Protein AF-X1IY32-F1 (afdb_monomer_lite)

Structure (mmCIF, N/CA/C/O backbone):
data_AF-X1IY32-F1
#
_entry.id   AF-X1IY32-F1
#
loop_
_atom_site.group_PDB
_atom_site.id
_atom_site.type_symbol
_atom_site.label_atom_id
_atom_site.label_alt_id
_atom_site.label_comp_id
_atom_site.label_asym_id
_atom_site.label_entity_id
_atom_site.label_seq_id
_atom_site.pdbx_PDB_ins_code
_atom_site.Cartn_x
_atom_site.Cartn_y
_atom_site.Cartn_z
_atom_site.occupancy
_atom_site.B_iso_or_equiv
_atom_site.auth_seq_id
_atom_site.auth_comp_id
_atom_site.auth_asym_id
_atom_site.auth_atom_id
_atom_site.pdbx_PDB_model_num
ATOM 1 N N . MET A 1 1 ? 11.656 18.051 32.322 1.00 45.91 1 MET A N 1
ATOM 2 C CA . MET A 1 1 ? 11.121 18.677 31.084 1.00 45.91 1 MET A CA 1
ATOM 3 C C . MET A 1 1 ? 11.152 17.710 29.884 1.00 45.91 1 MET A C 1
ATOM 5 O O . MET A 1 1 ? 11.479 18.125 28.781 1.00 45.91 1 MET A O 1
ATOM 9 N N . ALA A 1 2 ? 10.775 16.436 30.061 1.00 48.78 2 ALA A N 1
ATOM 10 C CA . ALA A 1 2 ? 10.841 15.409 29.003 1.00 48.78 2 ALA A CA 1
ATOM 11 C C . ALA A 1 2 ? 9.469 14.809 28.630 1.00 48.78 2 ALA A C 1
ATOM 13 O O . ALA A 1 2 ? 9.374 13.973 27.742 1.00 48.78 2 ALA A O 1
ATOM 14 N N . GLU A 1 3 ? 8.386 15.256 29.268 1.00 48.06 3 GLU A N 1
ATOM 15 C CA . GLU A 1 3 ? 7.058 14.641 29.107 1.00 48.06 3 GLU A CA 1
ATOM 16 C C . GLU A 1 3 ? 6.168 15.361 28.078 1.00 48.06 3 GLU A C 1
ATOM 18 O O . GLU A 1 3 ? 5.167 14.819 27.620 1.00 48.06 3 GLU A O 1
ATOM 23 N N . LYS A 1 4 ? 6.545 16.570 27.635 1.00 46.34 4 LYS A N 1
ATOM 24 C CA . LYS A 1 4 ? 5.729 17.380 26.707 1.00 46.34 4 LYS A CA 1
ATOM 25 C C . LYS A 1 4 ? 5.918 17.060 25.219 1.00 46.34 4 LYS A C 1
ATOM 27 O O . LYS A 1 4 ? 5.157 17.566 24.398 1.00 46.34 4 LYS A O 1
ATOM 32 N N . VAL A 1 5 ? 6.899 16.233 24.853 1.00 51.59 5 VAL A N 1
ATOM 33 C CA . VAL A 1 5 ? 7.180 15.907 23.439 1.00 51.59 5 VAL A CA 1
ATOM 34 C C . VAL A 1 5 ? 6.356 14.707 22.965 1.00 51.59 5 VAL A C 1
ATOM 36 O O . VAL A 1 5 ? 5.878 14.690 21.833 1.00 51.59 5 VAL A O 1
ATOM 39 N N . LEU A 1 6 ? 6.107 13.739 23.850 1.00 49.56 6 LEU A N 1
ATOM 40 C CA . LEU A 1 6 ? 5.302 12.552 23.540 1.00 49.56 6 LEU A CA 1
ATOM 41 C C . LEU A 1 6 ? 3.808 12.879 23.385 1.00 49.56 6 LEU A C 1
ATOM 43 O O . LEU A 1 6 ? 3.120 12.237 22.594 1.00 49.56 6 LEU A O 1
ATOM 47 N N . ALA A 1 7 ? 3.320 13.913 24.078 1.00 47.81 7 ALA A N 1
ATOM 48 C CA . ALA A 1 7 ? 1.938 14.373 23.957 1.00 47.81 7 ALA A CA 1
ATOM 49 C C . ALA A 1 7 ? 1.656 15.069 22.611 1.00 47.81 7 ALA A C 1
ATOM 51 O O . ALA A 1 7 ? 0.594 14.863 22.031 1.00 47.81 7 ALA A O 1
ATOM 52 N N . LYS A 1 8 ? 2.620 15.826 22.060 1.00 46.97 8 LYS A N 1
ATOM 53 C CA . LYS A 1 8 ? 2.425 16.554 20.793 1.00 46.97 8 LYS A CA 1
ATOM 54 C C . LYS A 1 8 ? 2.248 15.631 19.586 1.00 46.97 8 LYS A C 1
ATOM 56 O O . LYS A 1 8 ? 1.347 15.868 18.792 1.00 46.97 8 LYS A O 1
ATOM 61 N N . LYS A 1 9 ? 2.986 14.515 19.518 1.00 49.50 9 LYS A N 1
ATOM 62 C CA . LYS A 1 9 ? 2.818 13.542 18.422 1.00 49.50 9 LYS A CA 1
ATOM 63 C C . LYS A 1 9 ? 1.446 12.863 18.397 1.00 49.50 9 LYS A C 1
ATOM 65 O O . LYS A 1 9 ? 1.014 12.439 17.333 1.00 49.50 9 LYS A O 1
ATOM 70 N N . LYS A 1 10 ? 0.766 12.732 19.543 1.00 48.50 10 LYS A N 1
ATOM 71 C CA . LYS A 1 10 ? -0.593 12.166 19.596 1.00 48.50 10 LYS A CA 1
ATOM 72 C C . LYS A 1 10 ? -1.657 13.199 19.224 1.00 48.50 10 LYS A C 1
ATOM 74 O O . LYS A 1 10 ? -2.647 12.841 18.595 1.00 48.50 10 LYS A O 1
ATOM 79 N N . THR A 1 11 ? -1.440 14.473 19.551 1.00 43.50 11 THR A N 1
ATOM 80 C CA . THR A 1 11 ? -2.367 15.559 19.200 1.00 43.50 11 THR A CA 1
ATOM 81 C C . THR A 1 11 ? -2.337 15.895 17.707 1.00 43.50 11 THR A C 1
ATOM 83 O O . THR A 1 11 ? -3.390 16.146 17.137 1.00 43.50 11 THR A O 1
ATOM 86 N N . GLU A 1 12 ? -1.187 15.793 17.033 1.00 47.72 12 GLU A N 1
ATOM 87 C CA . GLU A 1 12 ? -1.085 16.025 15.577 1.00 47.72 12 GLU A CA 1
ATOM 88 C C . GLU A 1 12 ? -1.803 14.957 14.727 1.00 47.72 12 GLU A C 1
ATOM 90 O O . GLU A 1 12 ? -2.132 15.205 13.570 1.00 47.72 12 GLU A O 1
ATOM 95 N N . VAL A 1 13 ? -2.088 13.783 15.304 1.00 49.31 13 VAL A N 1
ATOM 96 C CA . VAL A 1 13 ? -2.923 12.735 14.685 1.00 49.31 13 VAL A CA 1
ATOM 97 C C . VAL A 1 13 ? -4.419 13.005 14.913 1.00 49.31 13 VAL A C 1
ATOM 99 O O . VAL A 1 13 ? -5.248 12.594 14.104 1.00 49.31 13 VAL A O 1
ATOM 102 N N . ALA A 1 14 ? -4.770 13.707 15.997 1.00 46.97 14 ALA A N 1
ATOM 103 C CA . ALA A 1 14 ? -6.149 13.998 16.397 1.00 46.97 14 ALA A CA 1
ATOM 104 C C . ALA A 1 14 ? -6.683 15.337 15.853 1.00 46.97 14 ALA A C 1
ATOM 106 O O . ALA A 1 14 ? -7.891 15.513 15.701 1.00 46.97 14 ALA A O 1
ATOM 107 N N . GLU A 1 15 ? -5.802 16.286 15.547 1.00 43.34 15 GLU A N 1
ATOM 108 C CA . GLU A 1 15 ? -6.155 17.574 14.960 1.00 43.34 15 GLU A CA 1
ATOM 109 C C . GLU A 1 15 ? -6.187 1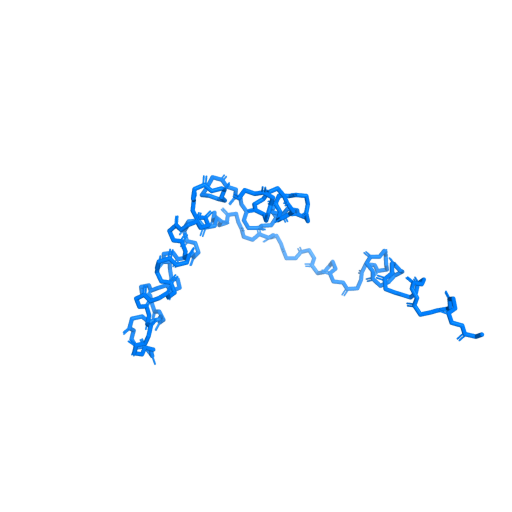7.406 13.437 1.00 43.34 15 GLU A C 1
ATOM 111 O O . GLU A 1 15 ? -5.148 17.418 12.786 1.00 43.34 15 GLU A O 1
ATOM 116 N N . GLY A 1 16 ? -7.377 17.153 12.883 1.00 47.06 16 GLY A N 1
ATOM 117 C CA . GLY A 1 16 ? -7.666 16.761 11.496 1.00 47.06 16 GLY A CA 1
ATOM 118 C C . GLY A 1 16 ? -7.196 17.704 10.378 1.00 47.06 16 GLY A C 1
ATOM 119 O O . GLY A 1 16 ? -7.987 18.117 9.536 1.00 47.06 16 GLY A O 1
ATOM 120 N N . LYS A 1 17 ? -5.897 18.001 10.319 1.00 45.47 17 LYS A N 1
ATOM 121 C CA . LYS A 1 17 ? -5.225 18.863 9.339 1.00 45.47 17 LYS A CA 1
ATOM 122 C C . LYS A 1 17 ? -4.802 18.120 8.068 1.00 45.47 17 LYS A C 1
ATOM 124 O O . LYS A 1 17 ? -4.414 18.754 7.095 1.00 45.47 17 LYS A O 1
ATOM 129 N N . PHE A 1 18 ? -4.924 16.790 8.062 1.00 46.38 18 PHE A N 1
ATOM 130 C CA . PHE A 1 18 ? -4.721 15.930 6.887 1.00 46.38 18 PHE A CA 1
ATOM 131 C C . PHE A 1 18 ? -6.014 15.277 6.380 1.00 46.38 18 PHE A C 1
ATOM 133 O O . PHE A 1 18 ? -5.970 14.448 5.476 1.00 46.38 18 PHE A O 1
ATOM 140 N N . LEU A 1 19 ? -7.176 15.660 6.916 1.00 46.31 19 LEU A N 1
ATOM 141 C CA . LEU A 1 19 ? -8.478 15.239 6.396 1.00 46.31 19 LEU A CA 1
ATOM 142 C C . LEU A 1 19 ? -8.917 16.167 5.250 1.00 46.31 19 LEU A C 1
ATOM 144 O O . LEU A 1 19 ? -10.047 16.645 5.214 1.00 46.31 19 LEU A O 1
ATOM 148 N N . ASP A 1 20 ? -8.030 16.398 4.278 1.00 44.19 20 ASP A N 1
ATOM 149 C CA . ASP A 1 20 ? -8.478 16.649 2.910 1.00 44.19 20 ASP A CA 1
ATOM 150 C C . ASP A 1 20 ? -9.100 15.321 2.4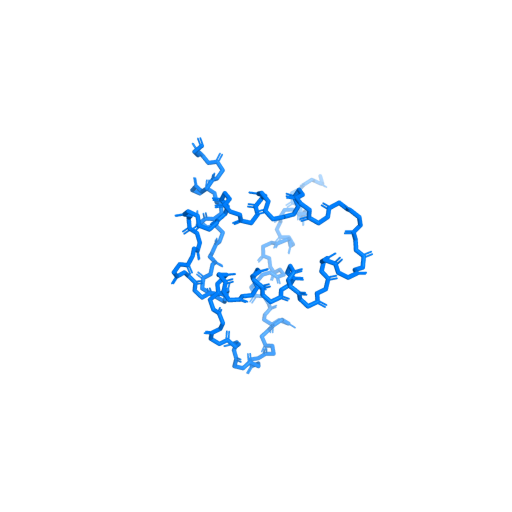74 1.00 44.19 20 ASP A C 1
ATOM 152 O O . ASP A 1 20 ? -8.399 14.407 2.038 1.00 44.19 20 ASP A O 1
ATOM 156 N N . VAL A 1 21 ? -10.407 15.158 2.709 1.00 51.78 21 VAL A N 1
ATOM 157 C CA . VAL A 1 21 ? -11.206 13.992 2.300 1.00 51.78 21 VAL A CA 1
ATOM 158 C C . VAL A 1 21 ? -11.330 14.003 0.769 1.00 51.78 21 VAL A C 1
ATOM 160 O O . VAL A 1 21 ? -12.411 14.003 0.183 1.00 51.78 21 VAL A O 1
ATOM 163 N N . LYS A 1 22 ? -10.193 13.998 0.072 1.00 52.72 22 LYS A N 1
ATOM 164 C CA . LYS A 1 22 ? -10.082 13.434 -1.261 1.00 52.72 22 LYS A CA 1
ATOM 165 C C . LYS A 1 22 ? -10.432 11.981 -1.078 1.00 52.72 22 LYS A C 1
ATOM 167 O O . LYS A 1 22 ? -9.654 11.248 -0.477 1.00 52.72 22 LYS A O 1
ATOM 172 N N . LYS A 1 23 ? -11.633 11.605 -1.532 1.00 53.59 23 LYS A N 1
ATOM 173 C CA . LYS A 1 23 ? -12.111 10.221 -1.641 1.00 53.59 23 LYS A CA 1
ATOM 174 C C . LYS A 1 23 ? -10.910 9.330 -1.918 1.00 53.59 23 LYS A C 1
ATOM 176 O O . LYS A 1 23 ? -10.396 9.352 -3.037 1.00 53.59 23 LYS A O 1
ATOM 181 N N . ALA A 1 24 ? -10.420 8.656 -0.877 1.00 58.53 24 ALA A N 1
ATOM 182 C CA . ALA A 1 24 ? -9.158 7.962 -0.994 1.00 58.53 24 ALA A CA 1
ATOM 183 C C . ALA A 1 24 ? -9.348 6.939 -2.113 1.00 58.53 24 ALA A C 1
ATOM 185 O O . ALA A 1 24 ? -10.348 6.204 -2.093 1.00 58.53 24 ALA A O 1
ATOM 186 N N . PRO A 1 25 ? -8.502 6.970 -3.152 1.00 60.94 25 PRO A N 1
ATOM 187 C CA . PRO A 1 25 ? -8.710 6.117 -4.301 1.00 60.94 25 PRO A CA 1
ATOM 188 C C . PRO A 1 25 ? -8.783 4.677 -3.792 1.00 60.94 25 PRO A C 1
ATOM 190 O O . PRO A 1 25 ? -7.964 4.257 -2.973 1.00 60.94 25 PRO A O 1
ATOM 193 N N . LYS A 1 26 ? -9.810 3.933 -4.225 1.00 74.56 26 LYS A N 1
ATOM 194 C CA . LYS A 1 26 ? -10.067 2.541 -3.811 1.00 74.56 26 LYS A CA 1
ATOM 195 C C . LYS A 1 26 ? -9.055 1.573 -4.442 1.00 74.56 26 LYS A C 1
ATOM 197 O O . LYS A 1 26 ? -9.422 0.486 -4.866 1.00 74.56 26 LYS A O 1
ATOM 202 N N . ILE A 1 27 ? -7.805 2.003 -4.556 1.00 82.44 27 ILE A N 1
ATOM 203 C CA . ILE A 1 27 ? -6.713 1.250 -5.146 1.00 82.44 27 ILE A CA 1
ATOM 204 C C . ILE A 1 27 ? -6.212 0.286 -4.076 1.00 82.44 27 ILE A C 1
ATOM 206 O O . ILE A 1 27 ? -5.907 0.686 -2.942 1.00 82.44 27 ILE A O 1
ATOM 210 N N . LYS A 1 28 ? -6.165 -0.996 -4.429 1.00 87.88 28 LYS A N 1
ATOM 211 C CA . LYS A 1 28 ? -5.554 -2.018 -3.581 1.00 87.88 28 LYS A CA 1
ATOM 212 C C . LYS A 1 28 ? -4.041 -1.838 -3.535 1.00 87.88 28 LYS A C 1
ATOM 214 O O . LYS A 1 28 ? -3.440 -1.298 -4.463 1.00 87.88 28 LYS A O 1
ATOM 219 N N . PHE A 1 29 ? -3.417 -2.308 -2.462 1.00 86.62 29 PHE A N 1
ATOM 220 C CA . PHE A 1 29 ? -1.959 -2.290 -2.348 1.00 86.62 29 PHE A CA 1
ATOM 221 C C . PHE A 1 29 ? -1.278 -2.993 -3.535 1.00 86.62 29 PHE A C 1
ATOM 223 O O . PHE A 1 29 ? -0.305 -2.477 -4.084 1.00 86.62 29 PHE A O 1
ATOM 230 N N . ASP A 1 30 ? -1.829 -4.125 -3.979 1.00 85.88 30 ASP A N 1
ATOM 231 C CA . ASP A 1 30 ? -1.362 -4.850 -5.165 1.00 85.88 30 ASP A CA 1
ATOM 232 C C . ASP A 1 30 ? -1.367 -3.986 -6.438 1.00 85.88 30 ASP A C 1
ATOM 234 O O . ASP A 1 30 ? -0.347 -3.825 -7.109 1.00 85.88 30 ASP A O 1
ATOM 238 N N . GLU A 1 31 ? -2.498 -3.343 -6.728 1.00 86.44 31 GLU A N 1
ATOM 239 C CA . GLU A 1 31 ? -2.643 -2.503 -7.918 1.00 86.44 31 GLU A CA 1
ATOM 240 C C . GLU A 1 31 ? -1.667 -1.321 -7.900 1.00 86.44 31 GLU A C 1
ATOM 242 O O . GLU A 1 31 ? -1.079 -0.974 -8.927 1.00 8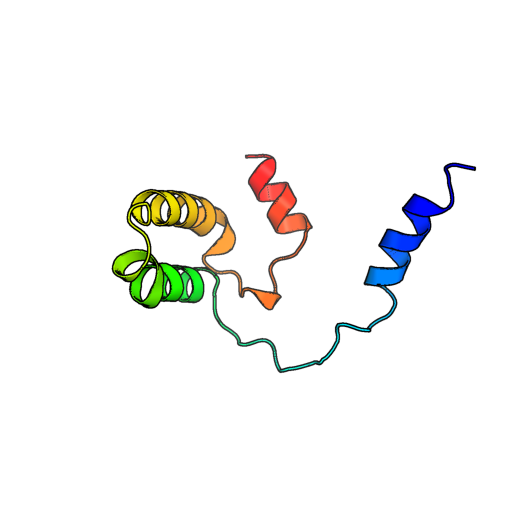6.44 31 GLU A O 1
ATOM 247 N N . MET A 1 32 ? -1.455 -0.707 -6.733 1.00 87.75 32 MET A N 1
ATOM 248 C CA . MET A 1 32 ? -0.506 0.397 -6.605 1.00 87.75 32 MET A CA 1
ATOM 249 C C . MET A 1 32 ? 0.943 -0.057 -6.747 1.00 87.75 32 MET A C 1
ATOM 251 O O . MET A 1 32 ? 1.706 0.592 -7.464 1.00 87.75 32 MET A O 1
ATOM 255 N N . THR A 1 33 ? 1.331 -1.153 -6.096 1.00 88.44 33 THR A N 1
ATOM 256 C CA . THR A 1 33 ? 2.709 -1.659 -6.174 1.00 88.44 33 THR A CA 1
ATOM 257 C C . THR A 1 33 ? 3.047 -2.135 -7.580 1.00 88.44 33 THR A C 1
ATOM 259 O O . THR A 1 33 ? 4.119 -1.801 -8.089 1.00 88.44 33 THR A O 1
ATOM 262 N N . THR A 1 34 ? 2.107 -2.799 -8.254 1.00 88.44 34 THR A N 1
ATOM 263 C CA . THR A 1 34 ? 2.222 -3.157 -9.671 1.00 88.44 34 THR A CA 1
ATOM 264 C C . THR A 1 34 ? 2.385 -1.903 -10.526 1.00 88.44 34 THR A C 1
ATOM 266 O O . THR A 1 34 ? 3.367 -1.778 -11.257 1.00 88.44 34 THR A O 1
ATOM 269 N N . MET A 1 35 ? 1.510 -0.903 -10.367 1.00 88.25 35 MET A N 1
ATOM 270 C CA . MET A 1 35 ? 1.609 0.350 -11.120 1.00 88.25 35 MET A CA 1
ATOM 271 C C . MET A 1 35 ? 2.949 1.065 -10.894 1.00 88.25 35 MET A C 1
ATOM 273 O O . MET A 1 35 ? 3.549 1.555 -11.852 1.00 88.25 35 MET A O 1
ATOM 277 N N . TYR A 1 36 ? 3.435 1.110 -9.654 1.00 87.19 36 TYR A N 1
ATOM 278 C CA . TYR A 1 36 ? 4.719 1.715 -9.304 1.00 87.19 36 TYR A CA 1
ATOM 279 C C . TYR A 1 36 ? 5.889 0.986 -9.968 1.00 87.19 36 TYR A C 1
ATOM 281 O O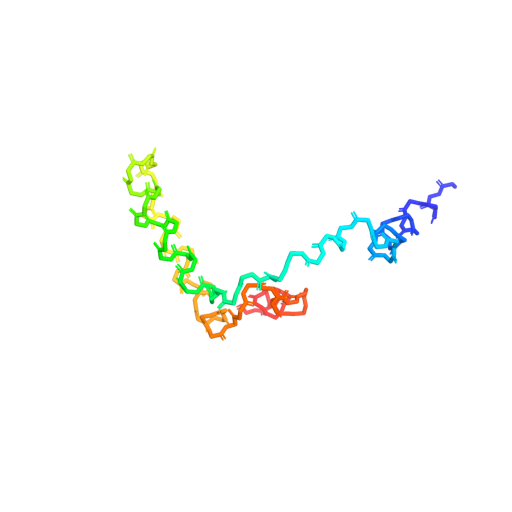 . TYR A 1 36 ? 6.743 1.624 -10.590 1.00 87.19 36 TYR A O 1
ATOM 289 N N . ILE A 1 37 ? 5.929 -0.344 -9.869 1.00 88.38 37 ILE A N 1
ATOM 290 C CA . ILE A 1 37 ? 7.024 -1.136 -10.432 1.00 88.38 37 ILE A CA 1
ATOM 291 C C . ILE A 1 37 ? 7.028 -1.021 -11.955 1.00 88.38 37 ILE A C 1
ATOM 293 O O . ILE A 1 37 ? 8.082 -0.792 -12.551 1.00 88.38 37 ILE A O 1
ATOM 297 N N . GLU A 1 38 ? 5.862 -1.150 -12.583 1.00 88.44 38 GLU A N 1
ATOM 298 C CA . GLU A 1 38 ? 5.744 -1.198 -14.037 1.00 88.44 38 GLU A CA 1
ATOM 299 C C . GLU A 1 38 ? 5.911 0.161 -14.705 1.00 88.44 38 GLU A C 1
ATOM 301 O O . GLU A 1 38 ? 6.669 0.267 -15.669 1.00 88.44 38 GLU A O 1
ATOM 306 N N . LYS A 1 39 ? 5.245 1.203 -14.197 1.00 87.56 39 LYS A N 1
ATOM 307 C CA . LYS A 1 39 ? 5.275 2.529 -14.832 1.00 87.56 39 LYS A CA 1
ATOM 308 C C . LYS A 1 39 ? 6.492 3.352 -14.442 1.00 87.56 39 LYS A C 1
ATOM 310 O O . LYS A 1 39 ? 6.904 4.212 -15.215 1.00 87.56 39 LYS A O 1
ATOM 315 N N . TYR A 1 40 ? 7.048 3.132 -13.250 1.00 84.56 40 TYR A N 1
ATOM 316 C CA . TYR A 1 40 ? 8.108 3.984 -12.720 1.00 84.56 40 TYR A CA 1
ATOM 317 C C . TYR A 1 40 ? 9.404 3.221 -12.456 1.00 84.56 40 TYR A C 1
ATOM 319 O O . TYR A 1 40 ? 10.424 3.544 -13.070 1.00 84.56 40 TYR A O 1
ATOM 327 N N . ALA A 1 41 ? 9.392 2.210 -11.580 1.00 86.06 41 ALA A N 1
ATOM 328 C CA . ALA A 1 41 ? 10.626 1.601 -11.083 1.00 86.06 41 ALA A CA 1
ATOM 329 C C . ALA A 1 41 ? 11.440 0.930 -12.198 1.00 86.06 41 ALA A C 1
ATOM 331 O O . ALA A 1 41 ? 12.635 1.201 -12.300 1.00 86.06 41 ALA A O 1
ATOM 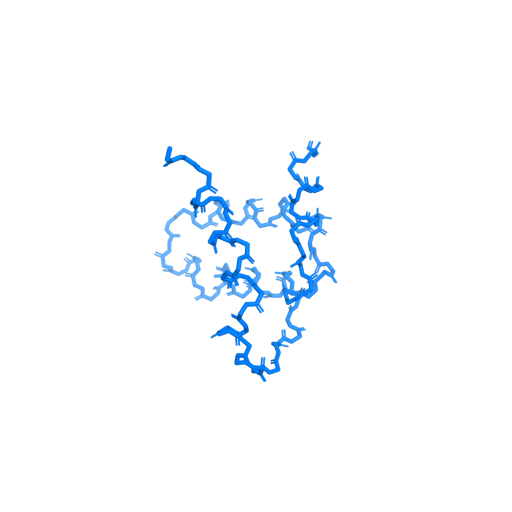332 N N . LYS A 1 42 ? 10.806 0.135 -13.074 1.00 85.44 42 LYS A N 1
ATOM 333 C CA . LYS A 1 42 ? 11.481 -0.521 -14.212 1.00 85.44 42 LYS A CA 1
ATOM 334 C C . LYS A 1 42 ? 12.189 0.478 -15.135 1.00 85.44 42 LYS A C 1
ATOM 336 O O . LYS A 1 42 ? 13.291 0.201 -15.593 1.00 85.44 42 LYS A O 1
ATOM 341 N N . ALA A 1 43 ? 11.565 1.627 -15.396 1.00 85.06 43 ALA A N 1
ATOM 342 C CA . ALA A 1 43 ? 12.082 2.626 -16.331 1.00 85.06 43 ALA A CA 1
ATOM 343 C C . ALA A 1 43 ? 13.132 3.562 -15.707 1.00 85.06 43 ALA A C 1
ATOM 345 O O . ALA A 1 43 ? 14.028 4.026 -16.404 1.00 85.06 43 ALA A O 1
ATOM 346 N N . ASN A 1 44 ? 13.035 3.841 -14.403 1.00 83.62 44 ASN A N 1
ATOM 347 C CA . ASN A 1 44 ? 13.827 4.894 -13.754 1.00 83.62 44 ASN A CA 1
ATOM 348 C C . ASN A 1 44 ? 14.907 4.362 -12.804 1.00 83.62 44 ASN A C 1
ATOM 350 O O . ASN A 1 44 ? 15.858 5.078 -12.495 1.00 83.62 44 ASN A O 1
ATOM 354 N N . LYS A 1 45 ? 14.777 3.130 -12.299 1.00 82.94 45 LYS A N 1
ATOM 355 C CA . LYS A 1 45 ? 15.604 2.633 -11.194 1.00 82.94 45 LYS A CA 1
ATOM 356 C C . LYS A 1 45 ? 16.259 1.305 -11.549 1.00 82.94 45 LYS A C 1
ATOM 358 O O . LYS A 1 45 ? 15.590 0.295 -11.696 1.00 82.94 45 LYS A O 1
ATOM 363 N N . LYS A 1 46 ? 17.595 1.262 -11.575 1.00 79.44 46 LYS A N 1
ATOM 364 C CA . LYS A 1 46 ? 18.362 0.027 -11.852 1.00 79.44 46 LYS A CA 1
ATOM 365 C C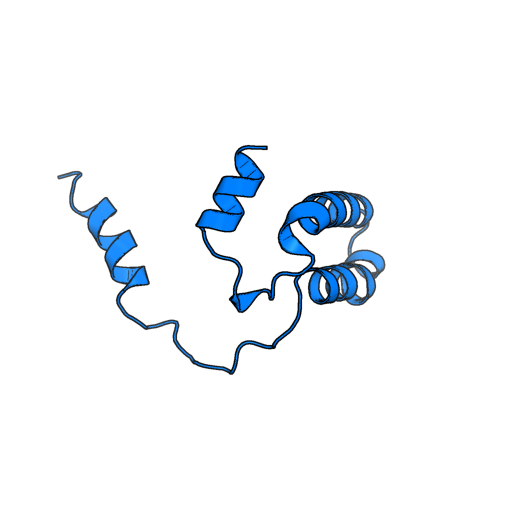 . LYS A 1 46 ? 18.124 -1.081 -10.809 1.00 79.44 46 LYS A C 1
ATOM 367 O O . LYS A 1 46 ? 18.201 -2.258 -11.137 1.00 79.44 46 LYS A O 1
ATOM 372 N N . SER A 1 47 ? 17.779 -0.700 -9.577 1.00 84.38 47 SER A N 1
ATOM 373 C CA . SER A 1 47 ? 17.517 -1.610 -8.448 1.00 84.38 47 SER A CA 1
ATOM 374 C C . SER A 1 47 ? 16.042 -2.001 -8.275 1.00 84.38 47 SER A C 1
ATOM 376 O O . SER A 1 47 ? 15.672 -2.483 -7.205 1.00 84.38 47 SER A O 1
ATOM 378 N N . TRP A 1 48 ? 15.203 -1.813 -9.302 1.00 87.69 48 TRP A N 1
ATOM 379 C CA . TRP A 1 48 ? 13.761 -2.100 -9.254 1.00 87.69 48 TRP A CA 1
ATOM 380 C C . TRP A 1 48 ? 13.425 -3.543 -8.853 1.00 87.69 48 TRP A C 1
ATOM 382 O O . TRP A 1 48 ? 12.367 -3.801 -8.288 1.00 87.69 48 TRP A O 1
ATOM 392 N N . THR A 1 49 ? 14.324 -4.491 -9.117 1.00 86.81 49 THR A N 1
ATOM 393 C CA . THR A 1 49 ? 14.161 -5.901 -8.744 1.00 86.81 49 THR A CA 1
ATOM 394 C C . THR A 1 49 ? 14.061 -6.088 -7.233 1.00 86.81 49 THR A C 1
ATOM 396 O O . THR A 1 49 ? 13.277 -6.910 -6.767 1.00 86.81 49 THR A O 1
ATOM 399 N N . ARG A 1 50 ? 14.798 -5.294 -6.449 1.00 87.56 50 ARG A N 1
ATOM 400 C CA . ARG A 1 50 ? 14.724 -5.333 -4.984 1.00 87.56 50 ARG A CA 1
ATOM 401 C C . ARG A 1 50 ? 13.414 -4.739 -4.477 1.00 87.56 50 ARG A C 1
ATOM 403 O O . ARG A 1 50 ? 12.816 -5.308 -3.569 1.00 87.56 50 ARG A O 1
ATOM 410 N N . ASP A 1 51 ? 12.943 -3.658 -5.101 1.00 84.31 51 ASP A N 1
ATOM 411 C CA . ASP A 1 51 ? 11.621 -3.092 -4.815 1.00 84.31 51 ASP A CA 1
ATOM 412 C C . ASP A 1 51 ? 10.508 -4.112 -5.124 1.00 84.31 51 ASP A C 1
ATOM 414 O O . ASP A 1 51 ? 9.595 -4.281 -4.320 1.00 84.31 51 ASP A O 1
ATOM 418 N N . ALA A 1 52 ? 10.627 -4.866 -6.224 1.00 87.12 52 ALA A N 1
ATOM 419 C CA . ALA A 1 52 ? 9.688 -5.931 -6.578 1.00 87.12 52 ALA A CA 1
ATOM 420 C C . ALA A 1 52 ? 9.686 -7.090 -5.571 1.00 87.12 52 ALA A C 1
ATOM 422 O O . ALA A 1 52 ? 8.621 -7.578 -5.193 1.00 87.12 52 ALA A O 1
ATOM 423 N N . THR A 1 53 ? 10.857 -7.505 -5.084 1.00 89.25 53 THR A N 1
ATOM 424 C CA . THR A 1 53 ? 10.951 -8.533 -4.037 1.00 89.25 53 THR A CA 1
ATOM 425 C C . THR A 1 53 ? 10.311 -8.067 -2.729 1.00 89.25 53 THR A C 1
ATOM 427 O O . THR A 1 53 ? 9.540 -8.815 -2.130 1.00 89.25 53 THR A O 1
ATOM 430 N N . CYS A 1 54 ? 10.569 -6.826 -2.301 1.00 86.25 54 CYS A N 1
ATOM 431 C CA . CYS A 1 54 ? 9.914 -6.254 -1.122 1.00 86.25 54 CYS A CA 1
ATOM 432 C C . CYS A 1 54 ? 8.395 -6.161 -1.306 1.00 86.25 54 CYS A C 1
ATOM 434 O O . CYS A 1 54 ? 7.651 -6.563 -0.413 1.00 86.25 54 CYS A O 1
ATOM 436 N N . ALA A 1 55 ? 7.932 -5.701 -2.472 1.00 88.38 55 ALA A N 1
ATOM 437 C CA . ALA A 1 55 ? 6.510 -5.642 -2.793 1.00 88.38 55 ALA A CA 1
ATOM 438 C C . ALA A 1 55 ? 5.860 -7.028 -2.739 1.00 88.38 55 ALA A C 1
ATOM 440 O O . ALA A 1 55 ? 4.782 -7.157 -2.174 1.00 88.38 55 ALA A O 1
ATOM 441 N N . LYS A 1 56 ? 6.530 -8.079 -3.230 1.00 88.31 56 LYS A N 1
ATOM 442 C CA . LYS A 1 56 ? 6.032 -9.460 -3.155 1.00 88.31 56 LYS A CA 1
ATOM 443 C C . LYS A 1 56 ? 5.880 -9.956 -1.713 1.00 88.31 56 LYS A C 1
ATOM 445 O O . LYS A 1 56 ? 4.911 -10.651 -1.421 1.00 88.31 56 LYS A O 1
ATOM 450 N N . ASN A 1 57 ? 6.802 -9.594 -0.819 1.00 87.38 57 ASN A N 1
ATOM 451 C CA . ASN A 1 57 ? 6.689 -9.955 0.596 1.00 87.38 57 ASN A CA 1
ATOM 452 C C . ASN A 1 57 ? 5.504 -9.243 1.260 1.00 87.38 57 ASN A C 1
ATOM 454 O O . ASN A 1 57 ? 4.688 -9.870 1.928 1.00 87.38 57 ASN A O 1
ATOM 458 N N . LEU A 1 58 ? 5.366 -7.944 0.988 1.00 86.06 58 LEU A N 1
ATOM 459 C CA . LEU A 1 58 ? 4.248 -7.131 1.466 1.00 86.06 58 LEU A CA 1
ATOM 460 C C . LEU A 1 58 ? 2.914 -7.591 0.863 1.00 86.06 58 LEU A C 1
ATOM 462 O O . LEU A 1 58 ? 1.890 -7.554 1.530 1.00 86.06 58 LEU A O 1
ATOM 466 N N . HIS A 1 59 ? 2.909 -8.088 -0.373 1.00 86.31 59 HIS A N 1
ATOM 467 C CA . HIS A 1 59 ? 1.708 -8.579 -1.042 1.00 86.31 59 HIS A CA 1
ATOM 468 C C . HIS A 1 59 ? 1.051 -9.733 -0.269 1.00 86.31 59 HIS A C 1
ATOM 470 O O . HIS A 1 59 ? -0.173 -9.810 -0.207 1.00 86.31 59 HIS A O 1
ATOM 476 N N . ARG A 1 60 ? 1.839 -10.585 0.398 1.00 83.12 60 ARG A N 1
ATOM 477 C CA . ARG A 1 60 ? 1.305 -11.682 1.221 1.00 83.12 60 ARG A CA 1
ATOM 478 C C . ARG A 1 60 ? 0.348 -11.193 2.315 1.00 83.12 60 ARG A C 1
ATOM 480 O O . ARG A 1 60 ? -0.641 -11.863 2.582 1.00 83.12 60 ARG A O 1
ATOM 487 N N . HIS A 1 61 ? 0.629 -10.019 2.871 1.00 83.25 61 HIS A N 1
ATOM 488 C CA . HIS A 1 61 ? -0.116 -9.415 3.976 1.00 83.25 61 HIS A CA 1
ATOM 489 C C . HIS A 1 61 ? -1.126 -8.365 3.509 1.00 83.25 61 HIS A C 1
ATOM 491 O O . HIS A 1 61 ? -2.265 -8.332 3.960 1.00 83.25 61 HIS A O 1
ATOM 497 N N . PHE A 1 62 ? -0.744 -7.535 2.538 1.00 85.56 62 PHE A N 1
ATOM 498 C CA . PHE A 1 62 ? -1.500 -6.339 2.166 1.00 85.56 62 PHE A CA 1
ATOM 499 C C . PHE A 1 62 ? -2.248 -6.446 0.826 1.00 85.56 62 PHE A C 1
ATOM 501 O O . PHE A 1 62 ? -2.997 -5.528 0.500 1.00 85.56 62 PHE A O 1
ATOM 508 N N . SER A 1 63 ? -2.096 -7.528 0.044 1.00 80.31 63 SER A N 1
ATOM 509 C CA . SER A 1 63 ? -2.650 -7.657 -1.329 1.00 80.31 63 SER A CA 1
ATOM 510 C C . SER A 1 63 ? -4.113 -7.241 -1.469 1.00 80.31 63 SER A C 1
ATOM 512 O O . SER A 1 63 ? -4.476 -6.476 -2.365 1.00 80.31 63 SER A O 1
ATOM 514 N N . SER A 1 64 ? -4.963 -7.734 -0.570 1.00 80.56 64 SER A N 1
ATOM 515 C CA . SER A 1 64 ? -6.406 -7.513 -0.622 1.00 80.56 64 SER A CA 1
ATOM 516 C C . SER A 1 64 ? -6.853 -6.258 0.135 1.00 80.56 64 SER A C 1
ATOM 518 O O . SER A 1 64 ? -8.050 -5.948 0.157 1.00 80.56 64 SER A O 1
ATOM 520 N N . ILE A 1 65 ? -5.919 -5.526 0.744 1.00 84.44 65 ILE A N 1
ATOM 521 C CA . ILE A 1 65 ? -6.204 -4.337 1.539 1.00 84.44 65 ILE A CA 1
ATOM 522 C C . ILE A 1 65 ? -6.134 -3.107 0.628 1.00 84.44 65 ILE A C 1
ATOM 524 O O . ILE A 1 65 ? -5.224 -2.921 -0.182 1.00 84.44 65 ILE A O 1
ATOM 528 N N . ILE A 1 66 ? -7.147 -2.250 0.742 1.00 87.88 66 ILE A N 1
ATOM 529 C CA . ILE A 1 66 ? -7.147 -0.935 0.096 1.00 87.88 66 ILE A CA 1
ATOM 530 C C . ILE A 1 66 ? -6.090 -0.090 0.801 1.00 87.88 66 ILE A C 1
ATOM 532 O O . ILE A 1 66 ? -6.090 -0.053 2.026 1.00 87.88 66 ILE A O 1
ATOM 536 N N . LEU A 1 67 ? -5.250 0.642 0.070 1.00 81.69 67 LEU A N 1
ATOM 537 C CA . LEU A 1 67 ? -4.178 1.457 0.665 1.00 81.69 67 LEU A CA 1
ATOM 538 C C . LEU A 1 67 ? -4.655 2.352 1.814 1.00 81.69 67 LEU A C 1
ATOM 540 O O . LEU A 1 67 ? -4.013 2.444 2.851 1.00 81.69 67 LEU A O 1
ATOM 544 N N . SER A 1 68 ? -5.826 2.964 1.646 1.00 81.44 68 SER A N 1
ATOM 545 C CA . SER A 1 68 ? -6.437 3.833 2.656 1.00 81.44 68 SER A CA 1
ATOM 546 C C . SER A 1 68 ? -6.978 3.104 3.889 1.00 81.44 68 SER A C 1
ATOM 548 O O . SER A 1 68 ? -7.372 3.761 4.849 1.00 81.44 68 SER A O 1
ATOM 550 N N . LYS A 1 69 ? -7.086 1.776 3.838 1.00 81.81 69 LYS A N 1
ATOM 551 C CA . LYS A 1 69 ? -7.534 0.921 4.940 1.00 81.81 69 LYS A CA 1
ATOM 552 C C . LYS A 1 69 ? -6.379 0.253 5.680 1.00 81.81 69 LYS A C 1
ATOM 554 O O . LYS A 1 69 ? -6.649 -0.379 6.690 1.00 81.81 69 LYS A O 1
ATOM 559 N N . ILE A 1 70 ? -5.140 0.378 5.199 1.00 83.44 70 ILE A N 1
ATOM 560 C CA . ILE A 1 70 ? -3.972 -0.131 5.921 1.00 83.44 70 ILE A CA 1
ATOM 561 C C . ILE A 1 70 ? -3.829 0.696 7.197 1.00 83.44 70 ILE A C 1
ATOM 563 O O . ILE A 1 70 ? -3.624 1.911 7.139 1.00 83.44 70 ILE A O 1
ATOM 567 N N . THR A 1 71 ? -3.969 0.046 8.344 1.00 83.38 71 THR A N 1
ATOM 568 C CA . THR A 1 71 ? -3.821 0.679 9.652 1.00 83.38 71 THR A CA 1
ATOM 569 C C . THR A 1 71 ? -2.439 0.398 10.234 1.00 83.38 71 THR A C 1
ATOM 571 O O . THR A 1 71 ? -1.692 -0.450 9.751 1.00 83.38 71 THR A O 1
ATOM 574 N N . ALA A 1 72 ? -2.081 1.120 11.299 1.00 82.50 72 ALA A N 1
ATOM 575 C CA . ALA A 1 72 ? -0.842 0.851 12.025 1.00 82.50 72 ALA A CA 1
ATOM 576 C C . ALA A 1 72 ? -0.797 -0.583 12.583 1.00 82.50 72 ALA A C 1
ATOM 578 O O . ALA A 1 72 ? 0.275 -1.174 12.606 1.00 82.50 72 ALA A O 1
ATOM 579 N N . VAL A 1 73 ? -1.954 -1.151 12.946 1.00 83.56 73 VAL A N 1
ATOM 580 C CA . VAL A 1 73 ? -2.063 -2.524 13.456 1.00 83.56 73 VAL A CA 1
ATOM 581 C C . VAL A 1 73 ? -1.643 -3.531 12.388 1.00 83.56 73 VAL A C 1
ATOM 583 O O . VAL A 1 73 ? -0.838 -4.405 12.678 1.00 83.56 73 VAL A O 1
ATOM 586 N N . ASP A 1 74 ? -2.092 -3.355 11.141 1.00 80.12 74 ASP A N 1
ATOM 587 C CA . ASP A 1 74 ? -1.693 -4.229 10.027 1.00 80.12 74 ASP A CA 1
ATOM 588 C C . ASP A 1 74 ? -0.173 -4.162 9.763 1.00 80.12 74 ASP A C 1
ATOM 590 O O . ASP A 1 74 ? 0.451 -5.135 9.348 1.00 80.12 74 ASP A O 1
ATOM 594 N N . ILE A 1 75 ? 0.454 -3.005 10.010 1.00 83.50 75 ILE A N 1
ATOM 595 C CA . ILE A 1 75 ? 1.907 -2.826 9.859 1.00 83.50 75 ILE A CA 1
ATOM 596 C C . ILE A 1 75 ? 2.674 -3.505 10.999 1.00 83.50 75 ILE A C 1
ATOM 598 O O . ILE A 1 75 ? 3.764 -4.033 10.769 1.00 83.50 75 ILE A O 1
ATOM 602 N N . GLU A 1 76 ? 2.159 -3.439 12.225 1.00 85.75 76 GLU A N 1
ATOM 603 C CA . GLU A 1 76 ? 2.760 -4.115 13.377 1.00 85.75 76 GLU A CA 1
ATOM 604 C C . GLU A 1 76 ? 2.643 -5.635 13.259 1.00 85.75 76 GLU A C 1
ATOM 606 O O . GLU A 1 76 ? 3.631 -6.321 13.507 1.00 85.75 76 GLU A O 1
ATOM 611 N N . ASP A 1 77 ? 1.499 -6.134 12.789 1.00 82.81 77 ASP A N 1
ATOM 612 C CA . ASP A 1 77 ? 1.268 -7.553 12.496 1.00 82.81 77 ASP A CA 1
ATOM 613 C C . ASP A 1 77 ? 2.306 -8.088 11.498 1.00 82.81 77 ASP A C 1
ATOM 615 O O . ASP A 1 77 ? 3.059 -9.006 11.816 1.00 82.81 77 ASP A O 1
ATOM 619 N N . TYR A 1 78 ? 2.485 -7.397 10.366 1.00 85.56 78 TYR A N 1
ATOM 620 C CA . TYR A 1 78 ? 3.517 -7.734 9.380 1.00 85.56 78 TYR A CA 1
ATOM 621 C C . TYR A 1 78 ? 4.947 -7.748 9.949 1.00 85.56 78 TYR A C 1
ATOM 623 O O . TYR A 1 78 ? 5.787 -8.516 9.490 1.00 85.56 78 TYR A O 1
ATOM 631 N N . LYS A 1 79 ? 5.271 -6.871 10.908 1.00 80.12 79 LYS A N 1
ATOM 632 C CA . LYS A 1 79 ? 6.616 -6.813 11.514 1.00 80.12 79 LYS A CA 1
ATOM 633 C C . LYS A 1 79 ? 6.859 -7.902 12.552 1.00 80.12 79 LYS A C 1
ATOM 635 O O . LYS A 1 79 ? 8.014 -8.109 12.924 1.00 80.12 79 LYS A O 1
ATOM 640 N N . SER A 1 80 ? 5.794 -8.495 13.080 1.00 80.31 80 SER A N 1
ATOM 641 C CA . SER A 1 80 ? 5.876 -9.555 14.079 1.00 80.31 80 SER A CA 1
ATOM 642 C C . SER A 1 80 ? 6.061 -10.943 13.454 1.00 80.31 80 SER A C 1
ATOM 644 O O . SER A 1 80 ? 6.315 -11.890 14.201 1.00 80.31 80 SER A O 1
ATOM 646 N N . GLU A 1 81 ? 5.926 -11.060 12.128 1.00 63.94 81 GLU A N 1
ATOM 647 C CA . GLU A 1 81 ? 6.173 -12.267 11.322 1.00 63.94 81 GLU A CA 1
ATOM 648 C C . GLU A 1 81 ? 7.629 -12.342 10.826 1.00 63.94 81 GLU A C 1
ATOM 650 O O . GLU A 1 81 ? 8.206 -13.454 10.879 1.00 63.94 81 GLU A O 1
#

Sequence (81 aa):
MAEKVLAKKKTEVAEGKFLDVKKAPKIKFDEMTTMYIEKYAKANKKSWTRDATCAKNLHRHFSSIILSKITAVDIEDYKSE

pLDDT: mean 73.47, std 16.96, range [43.34, 89.25]

Secondary structure (DSSP, 8-state):
--SHHHHHHHHHHHS-TT---------BHHHHHHHHIIIIIHHH-TTHHHHHHHHHHHHHHHTTSBGGG--HHHHHHHHH-

Foldseek 3Di:
DPPVPVVVVVVVVVPPPVPPPPVQPQAFLQNVLCCCLPVPCVVPPPVSVVSVVVSVLVCVQGVRPGPVRDDVVSVVVSVVD

Organism: NCBI:txid412755

Radius of gyration: 16.65 Å; chains: 1; bounding box: 30×31×47 Å